Protein AF-A0A0A9WAP4-F1 (afdb_monomer_lite)

Organism: Lygus hesperus (NCBI:txid30085)

Sequence (116 aa):
MTVSAHKVNGPVGVGALYLRNRHCPHRTLVGGSQEHGIRPGTENVPAIMGFGAALRLDRSHTAHREIERLILHTLISLGCEINRRGETSGYIVHATLPVGYHNTELVSLLSTRYHV

Foldseek 3Di:
DKFAQVVLVADPPDIDDDDPVPDDPDQPDADDCPPVRRDDDDDPVVRVVRSVVSVVPRPPPPVLQVVLVVVVVVCVVQVWAWDDDDDDPSNDTDTHHDPPDDPVVVVVVCCVVVVD

Structure (mmCIF, N/CA/C/O backbone):
d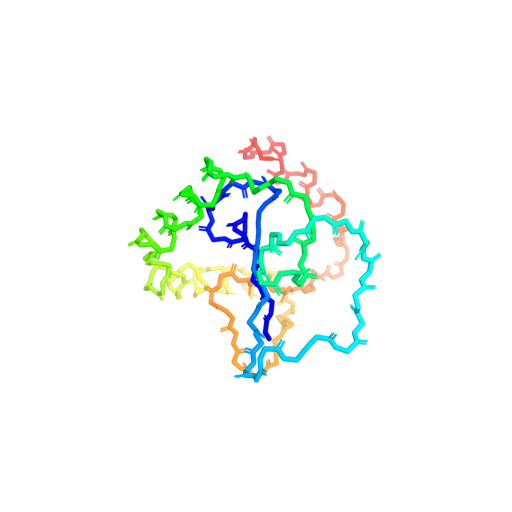ata_AF-A0A0A9WAP4-F1
#
_entry.id   AF-A0A0A9WAP4-F1
#
loop_
_atom_site.group_PDB
_atom_site.id
_atom_site.type_symbol
_atom_site.label_atom_id
_atom_site.label_alt_id
_atom_site.label_comp_id
_atom_site.label_asym_id
_atom_site.label_entity_id
_atom_site.label_seq_id
_atom_site.pdbx_PDB_ins_code
_atom_site.Cartn_x
_atom_site.Cartn_y
_atom_site.Cartn_z
_atom_site.occupancy
_atom_site.B_iso_or_equiv
_atom_site.auth_seq_id
_atom_site.auth_comp_id
_atom_site.auth_asym_id
_atom_site.auth_atom_id
_atom_site.pdbx_PDB_model_num
ATOM 1 N N . MET A 1 1 ? 1.721 -12.036 9.921 1.00 90.12 1 MET A N 1
ATOM 2 C CA . MET A 1 1 ? 1.535 -11.519 8.543 1.00 90.12 1 MET A CA 1
ATOM 3 C C . MET A 1 1 ? 1.002 -10.101 8.640 1.00 90.12 1 MET A C 1
ATOM 5 O O . MET A 1 1 ? 0.146 -9.872 9.485 1.00 90.12 1 MET A O 1
ATOM 9 N N . THR A 1 2 ? 1.510 -9.166 7.844 1.00 94.38 2 THR A N 1
ATOM 10 C CA . THR A 1 2 ? 1.029 -7.776 7.783 1.00 94.38 2 THR A CA 1
ATOM 11 C C . THR A 1 2 ? 0.323 -7.531 6.459 1.00 94.38 2 THR A C 1
ATOM 13 O O . THR A 1 2 ? 0.714 -8.085 5.435 1.00 94.38 2 THR A O 1
ATOM 16 N N . VAL A 1 3 ? -0.720 -6.709 6.477 1.00 94.94 3 VAL A N 1
ATOM 17 C CA . VAL A 1 3 ? -1.454 -6.294 5.277 1.00 94.94 3 VAL A CA 1
ATOM 18 C C . VAL A 1 3 ? -1.765 -4.803 5.354 1.00 94.94 3 VAL A C 1
ATOM 20 O O . VAL A 1 3 ? -1.992 -4.265 6.439 1.00 94.94 3 VAL A O 1
ATOM 23 N N . SER A 1 4 ? -1.774 -4.126 4.207 1.00 96.56 4 SER A N 1
ATOM 24 C CA . SER A 1 4 ? -2.088 -2.699 4.109 1.00 96.56 4 SER A CA 1
ATOM 25 C C . SER A 1 4 ? -3.173 -2.467 3.069 1.00 96.56 4 SER A C 1
ATOM 27 O O . SER A 1 4 ? -3.095 -3.006 1.967 1.00 96.56 4 SER A O 1
ATOM 29 N N . ALA A 1 5 ? -4.169 -1.653 3.408 1.00 96.06 5 ALA A N 1
ATOM 30 C CA . ALA A 1 5 ? -5.348 -1.486 2.569 1.00 96.06 5 ALA A CA 1
ATOM 31 C C . ALA A 1 5 ? -5.049 -0.764 1.253 1.00 96.06 5 ALA A C 1
ATOM 33 O O . ALA A 1 5 ? -5.499 -1.204 0.202 1.00 96.06 5 ALA A O 1
ATOM 34 N N . HIS A 1 6 ? -4.225 0.284 1.272 1.00 94.56 6 HIS A N 1
ATOM 35 C CA . HIS A 1 6 ? -3.887 1.045 0.062 1.00 94.56 6 HIS A CA 1
ATOM 36 C C . HIS A 1 6 ? -3.094 0.251 -0.994 1.00 94.56 6 HIS A C 1
ATOM 38 O O . HIS A 1 6 ? -2.910 0.730 -2.107 1.00 94.56 6 HIS A O 1
ATOM 44 N N . LYS A 1 7 ? -2.619 -0.961 -0.671 1.00 91.31 7 LYS A N 1
ATOM 45 C CA . LYS A 1 7 ? -2.004 -1.885 -1.641 1.00 91.31 7 LYS A CA 1
ATOM 46 C C . LYS A 1 7 ? -3.017 -2.786 -2.350 1.00 91.31 7 LYS A C 1
ATOM 48 O O . LYS A 1 7 ? -2.652 -3.449 -3.309 1.00 91.31 7 LYS A O 1
ATOM 53 N N . VAL A 1 8 ? -4.265 -2.781 -1.890 1.00 90.88 8 VAL A N 1
ATOM 54 C CA . VAL A 1 8 ? -5.395 -3.534 -2.452 1.00 90.88 8 VAL A CA 1
ATOM 55 C C . VAL A 1 8 ? -6.569 -2.598 -2.757 1.00 90.88 8 VAL A C 1
ATOM 57 O O . VAL A 1 8 ? -7.724 -2.952 -2.562 1.00 90.88 8 VAL A O 1
ATOM 60 N N . ASN A 1 9 ? -6.273 -1.369 -3.200 1.00 92.12 9 ASN A N 1
ATOM 61 C CA . ASN A 1 9 ? -7.259 -0.327 -3.539 1.00 92.12 9 ASN A CA 1
ATOM 62 C C . ASN A 1 9 ? -8.160 0.132 -2.375 1.00 92.12 9 ASN A C 1
ATOM 64 O O . ASN A 1 9 ? -9.224 0.708 -2.590 1.00 92.12 9 ASN A O 1
ATOM 68 N N . GLY A 1 10 ? -7.749 -0.118 -1.133 1.00 94.88 10 GLY A N 1
ATOM 69 C CA . GLY A 1 10 ? -8.420 0.382 0.0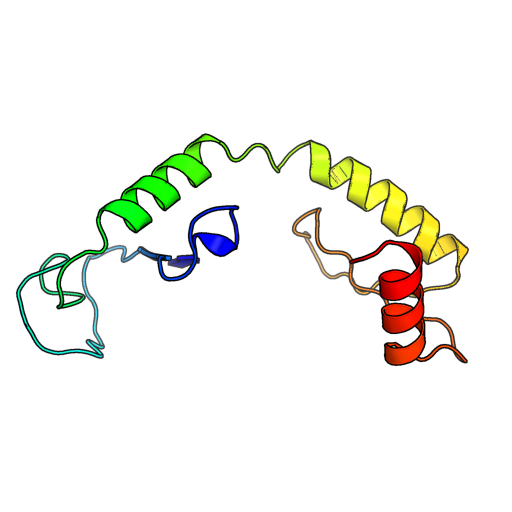61 1.00 94.88 10 GLY A CA 1
ATOM 70 C C . GLY A 1 10 ? -7.897 1.748 0.528 1.00 94.88 10 GLY A C 1
ATOM 71 O O . GLY A 1 10 ? -6.962 2.303 -0.050 1.00 94.88 10 GLY A O 1
ATOM 72 N N . PRO A 1 11 ? -8.470 2.298 1.611 1.00 97.19 11 PRO A N 1
ATOM 73 C CA . PRO A 1 11 ? -8.079 3.604 2.139 1.00 97.19 11 PRO A CA 1
ATOM 74 C C . PRO A 1 11 ? -6.621 3.656 2.629 1.00 97.19 11 PRO A C 1
ATOM 76 O O . PRO A 1 11 ? -6.070 2.670 3.126 1.00 97.19 11 PRO A O 1
ATOM 79 N N . VAL A 1 12 ? -5.993 4.832 2.554 1.00 96.75 12 VAL A N 1
ATOM 80 C CA . VAL A 1 12 ? -4.691 5.090 3.197 1.00 96.75 12 VAL A CA 1
ATOM 81 C C . VAL A 1 12 ? -4.877 5.197 4.717 1.00 96.75 12 VAL A C 1
ATOM 83 O O . VAL A 1 12 ? -5.911 5.655 5.195 1.00 96.75 12 VAL A O 1
ATOM 86 N N . GLY A 1 13 ? -3.874 4.769 5.492 1.00 94.94 13 GLY A N 1
ATOM 87 C CA . GLY A 1 13 ? -3.885 4.880 6.958 1.00 94.94 13 GLY A CA 1
ATOM 88 C C . GLY A 1 13 ? -4.548 3.714 7.699 1.00 94.94 13 GLY A C 1
ATOM 89 O O . GLY A 1 13 ? -4.696 3.776 8.917 1.00 94.94 13 GLY A O 1
ATOM 90 N N . VAL A 1 14 ? -4.913 2.638 6.995 1.00 97.56 14 VAL A N 1
ATOM 91 C CA . VAL A 1 14 ? -5.453 1.407 7.589 1.00 97.56 14 VAL A CA 1
ATOM 92 C C . VAL A 1 14 ? -4.725 0.164 7.068 1.00 97.56 14 VAL A C 1
ATOM 94 O O . VAL A 1 14 ? -4.278 0.082 5.919 1.00 97.56 14 VAL A O 1
ATOM 97 N N . GLY A 1 15 ? -4.570 -0.811 7.953 1.00 96.19 15 GLY A N 1
ATOM 98 C CA . GLY A 1 15 ? -3.944 -2.100 7.697 1.00 96.19 15 GLY A CA 1
ATOM 99 C C . GLY A 1 15 ? -4.281 -3.067 8.824 1.00 96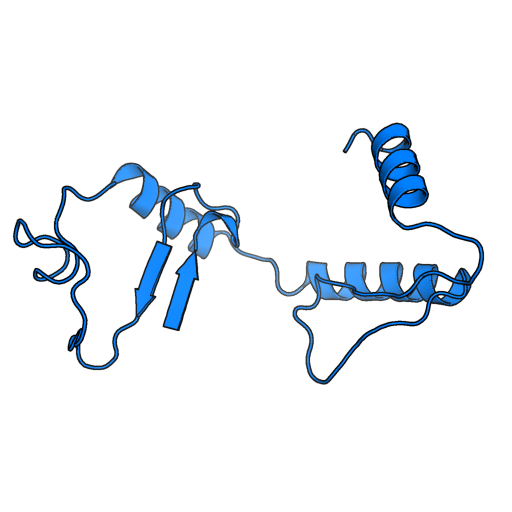.19 15 GLY A C 1
ATOM 100 O O . GLY A 1 15 ? -5.020 -2.716 9.743 1.00 96.19 15 GLY A O 1
ATOM 101 N N . ALA A 1 16 ? -3.741 -4.279 8.761 1.00 95.19 16 ALA A N 1
ATOM 102 C CA . ALA A 1 16 ? -3.939 -5.278 9.801 1.00 95.19 16 ALA A CA 1
ATOM 103 C C . ALA A 1 16 ? -2.677 -6.112 10.039 1.00 95.19 16 ALA A C 1
ATOM 105 O O . ALA A 1 16 ? -1.845 -6.314 9.149 1.00 95.19 16 ALA A O 1
ATOM 106 N N . LEU A 1 17 ? -2.565 -6.621 11.263 1.00 93.06 17 LEU A N 1
ATOM 107 C CA . LEU A 1 17 ? -1.536 -7.559 11.685 1.00 93.06 17 LEU A CA 1
ATOM 108 C C . LEU A 1 17 ? -2.210 -8.869 12.094 1.00 93.06 17 LEU A C 1
ATOM 110 O O . LEU A 1 17 ? -2.931 -8.931 13.085 1.00 93.06 17 LEU A O 1
ATOM 114 N N . TYR A 1 18 ? -1.946 -9.933 11.345 1.00 92.81 18 TYR A N 1
ATOM 115 C CA . TYR A 1 18 ? -2.384 -11.274 11.707 1.00 92.81 18 TYR A CA 1
ATOM 116 C C . TYR A 1 18 ? -1.428 -11.894 12.728 1.00 92.81 18 TYR A C 1
ATOM 118 O O . TYR A 1 18 ? -0.240 -12.104 12.434 1.00 92.81 18 TYR A O 1
ATOM 126 N N . LEU A 1 19 ? -1.982 -12.229 13.895 1.00 91.56 19 LEU A N 1
ATOM 127 C CA . LEU A 1 19 ? -1.317 -12.901 15.009 1.00 91.56 19 LEU A CA 1
ATOM 128 C C . LEU A 1 19 ? -1.950 -14.278 15.231 1.00 91.56 19 LEU A C 1
ATOM 130 O O . LEU A 1 19 ? -3.103 -14.364 15.646 1.00 91.56 19 LEU A O 1
ATOM 134 N N . ARG A 1 20 ? -1.182 -15.356 15.022 1.00 90.50 20 ARG A N 1
ATOM 135 C CA . ARG A 1 20 ? -1.688 -16.736 15.155 1.00 90.50 20 ARG A CA 1
ATOM 136 C C . ARG A 1 20 ? -2.230 -17.041 16.558 1.00 90.50 20 ARG A C 1
ATOM 138 O O . ARG A 1 20 ? -3.295 -17.626 16.678 1.00 90.50 20 ARG A O 1
ATOM 145 N N . ASN A 1 21 ? -1.516 -16.610 17.602 1.00 86.88 21 ASN A N 1
ATOM 146 C CA . ASN A 1 21 ? -1.833 -16.951 18.996 1.00 86.88 21 ASN A CA 1
ATOM 147 C C . ASN A 1 21 ? -2.223 -15.728 19.847 1.00 86.88 21 ASN A C 1
ATOM 149 O O . ASN A 1 21 ? -2.080 -15.776 21.064 1.00 86.88 21 ASN A O 1
ATOM 153 N N . ARG A 1 22 ? -2.632 -14.604 19.230 1.00 80.25 22 ARG A N 1
ATOM 154 C CA . ARG A 1 22 ? -2.930 -13.302 19.887 1.00 80.25 22 ARG A CA 1
ATOM 155 C C . ARG A 1 22 ? -1.827 -12.734 20.803 1.00 80.25 22 ARG A C 1
ATOM 157 O O . ARG A 1 22 ? -1.986 -11.655 21.363 1.00 80.25 22 ARG A O 1
ATOM 164 N N . HIS A 1 23 ? -0.694 -13.417 20.921 1.00 84.06 23 HIS A N 1
ATOM 165 C CA . HIS A 1 23 ? 0.477 -12.948 21.633 1.00 84.06 23 HIS A CA 1
ATOM 166 C C . HIS A 1 23 ? 1.199 -11.900 20.7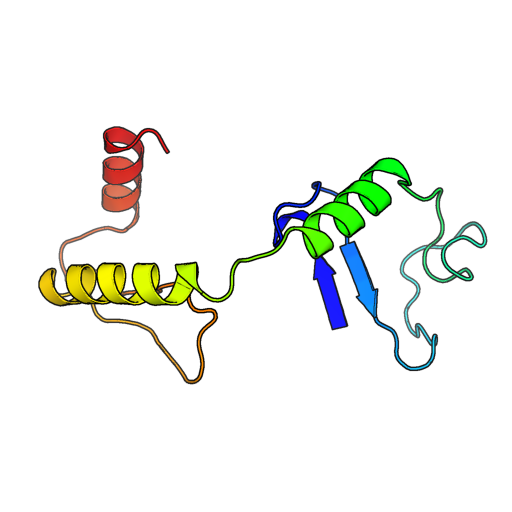83 1.00 84.06 23 HIS A C 1
ATOM 168 O O . HIS A 1 23 ? 1.622 -12.181 19.660 1.00 84.06 23 HIS A O 1
ATOM 174 N N . CYS A 1 24 ? 1.321 -10.689 21.322 1.00 80.62 24 CYS A N 1
ATOM 175 C CA . CYS A 1 24 ? 2.076 -9.597 20.725 1.00 80.62 24 CYS A CA 1
ATOM 176 C C . CYS A 1 24 ? 3.217 -9.226 21.688 1.00 80.62 24 CYS A C 1
ATOM 178 O O . CYS A 1 24 ? 2.977 -8.481 22.640 1.00 80.62 24 CYS A O 1
ATOM 180 N N . PRO A 1 25 ? 4.430 -9.777 21.494 1.00 70.25 25 PRO A N 1
ATOM 181 C CA . PRO A 1 25 ? 5.527 -9.634 22.456 1.00 70.25 25 PRO A CA 1
ATOM 182 C C . PRO A 1 25 ? 6.047 -8.194 22.570 1.00 70.25 25 PRO A C 1
ATOM 184 O O . PRO A 1 25 ? 6.604 -7.822 23.597 1.00 70.25 25 PRO A O 1
ATOM 187 N N . HIS A 1 26 ? 5.825 -7.364 21.546 1.00 76.25 26 HIS A N 1
ATOM 188 C CA . HIS A 1 26 ? 6.279 -5.977 21.511 1.00 76.25 26 HIS A CA 1
ATOM 189 C C . HIS A 1 26 ? 5.116 -5.031 21.230 1.00 76.25 26 HIS A C 1
ATOM 191 O O . HIS A 1 26 ? 4.804 -4.710 20.084 1.00 76.25 26 HIS A O 1
ATOM 197 N N . ARG A 1 27 ? 4.477 -4.568 22.304 1.00 80.75 27 ARG A N 1
ATOM 198 C CA . ARG A 1 27 ? 3.504 -3.476 22.245 1.00 80.75 27 ARG A CA 1
ATOM 199 C C . ARG A 1 27 ? 4.252 -2.158 22.108 1.00 80.75 27 ARG A C 1
ATOM 201 O O . ARG A 1 27 ? 4.933 -1.736 23.034 1.00 80.75 27 ARG A O 1
ATOM 208 N N . THR A 1 28 ? 4.124 -1.512 20.957 1.00 85.31 28 THR A N 1
ATOM 209 C CA . THR A 1 28 ? 4.791 -0.227 20.682 1.00 85.31 28 THR A CA 1
ATOM 210 C C . THR A 1 28 ? 4.075 0.960 21.332 1.00 85.31 28 THR A C 1
ATOM 212 O O . THR A 1 28 ? 4.655 2.029 21.467 1.00 85.31 28 THR A O 1
ATOM 215 N N . LEU A 1 29 ? 2.807 0.785 21.715 1.00 89.38 29 LEU A N 1
ATOM 216 C CA . LEU A 1 29 ? 1.941 1.833 22.249 1.00 89.38 29 LEU A CA 1
ATOM 217 C C . LEU A 1 29 ? 1.264 1.358 23.541 1.00 89.38 29 LEU A C 1
ATOM 219 O O . LEU A 1 29 ? 0.958 0.172 23.689 1.00 89.38 29 LEU A O 1
ATOM 223 N N . VAL A 1 30 ? 0.982 2.303 24.439 1.00 90.25 30 VAL A N 1
ATOM 224 C CA . VAL A 1 30 ? 0.257 2.094 25.702 1.00 90.25 30 VAL A CA 1
ATOM 225 C C . VAL A 1 30 ? -1.006 2.961 25.696 1.00 90.25 30 VAL A C 1
ATOM 227 O O . VAL A 1 30 ? -0.979 4.078 25.184 1.00 90.25 30 VAL A O 1
ATOM 230 N N . GLY A 1 31 ? -2.122 2.449 26.220 1.00 91.75 31 GLY A N 1
ATOM 231 C CA . GLY A 1 31 ? -3.401 3.162 26.253 1.00 91.75 31 GLY A CA 1
ATOM 232 C C . GLY A 1 31 ? -4.583 2.234 26.544 1.00 91.75 31 GLY A C 1
ATOM 233 O O . GLY A 1 31 ? -4.439 1.280 27.304 1.00 91.75 31 GLY A O 1
ATOM 234 N N . GLY A 1 32 ? -5.744 2.529 25.949 1.00 92.69 32 GLY A N 1
ATOM 235 C CA . GLY A 1 32 ? -6.991 1.778 26.145 1.00 92.69 32 GLY A CA 1
ATOM 236 C C . GLY A 1 32 ? -6.970 0.319 25.663 1.00 92.69 32 GLY A C 1
ATOM 237 O O . GLY A 1 32 ? -5.965 -0.198 25.177 1.00 92.69 32 GLY A O 1
ATOM 238 N N . SER A 1 33 ? -8.112 -0.358 25.803 1.00 93.38 33 SER A N 1
ATOM 239 C CA . SER A 1 33 ? -8.274 -1.796 25.546 1.00 93.38 33 SER A CA 1
ATOM 240 C C . SER A 1 33 ? -8.665 -2.161 24.103 1.00 93.38 33 SER A C 1
ATOM 242 O O . SER A 1 33 ? -9.025 -3.314 23.846 1.00 93.38 33 SER A O 1
ATOM 244 N N . GLN A 1 34 ? -8.581 -1.219 23.158 1.00 95.00 34 GLN A N 1
ATOM 245 C CA . GLN A 1 34 ? -8.844 -1.460 21.733 1.00 95.00 34 GLN A CA 1
ATOM 246 C C . GLN A 1 34 ? -8.002 -2.619 21.178 1.00 95.00 34 GLN A C 1
ATOM 248 O O . GLN A 1 34 ? -6.910 -2.910 21.675 1.00 95.00 34 GLN A O 1
ATOM 253 N N . GLU A 1 35 ? -8.517 -3.305 20.153 1.00 93.69 35 GLU A N 1
ATOM 254 C CA . GLU A 1 35 ? -7.843 -4.444 19.508 1.00 93.69 35 GLU A CA 1
ATOM 255 C C . GLU A 1 35 ? -7.385 -5.529 20.513 1.00 93.69 35 GLU A C 1
ATOM 257 O O . GLU A 1 35 ? -6.259 -6.021 20.459 1.00 93.69 35 GLU A O 1
ATOM 262 N N . HIS A 1 36 ? -8.245 -5.915 21.468 1.00 91.31 36 HIS A N 1
ATOM 263 C CA . HIS A 1 36 ? -7.921 -6.854 22.568 1.00 91.31 36 HIS A CA 1
ATOM 264 C C . HIS A 1 36 ? -6.773 -6.359 23.457 1.00 91.31 36 HIS A C 1
ATOM 266 O O . HIS A 1 36 ? -5.881 -7.097 23.884 1.00 91.31 36 HIS A O 1
ATOM 272 N N . GLY A 1 37 ? -6.762 -5.053 23.659 1.00 89.81 37 GLY A N 1
ATOM 273 C CA . GLY A 1 37 ? -5.678 -4.302 24.236 1.00 89.81 37 GLY A CA 1
ATOM 274 C C . GLY A 1 37 ? -4.503 -4.115 23.295 1.00 89.81 37 GLY A C 1
ATOM 275 O O . GLY A 1 37 ? -3.736 -3.225 23.595 1.00 89.81 37 GLY A O 1
ATOM 276 N N . ILE A 1 38 ? -4.281 -4.919 22.241 1.00 91.06 38 ILE A N 1
ATOM 277 C CA . ILE A 1 38 ? -3.010 -5.062 21.481 1.00 91.06 38 ILE A CA 1
ATOM 278 C C . ILE A 1 38 ? -2.533 -3.754 20.853 1.00 91.06 38 ILE A C 1
ATOM 280 O O . ILE A 1 38 ? -1.341 -3.445 20.917 1.00 91.06 38 ILE A O 1
ATOM 284 N N . ARG A 1 39 ? -3.454 -2.974 20.292 1.00 92.56 39 ARG A N 1
ATOM 285 C CA . ARG A 1 39 ? -3.171 -1.679 19.678 1.00 92.56 39 ARG A CA 1
ATOM 286 C C . ARG A 1 39 ? -4.144 -0.655 20.268 1.00 92.56 39 ARG A C 1
ATOM 288 O O . ARG A 1 39 ? -5.293 -0.616 19.837 1.00 92.56 39 ARG A O 1
ATOM 295 N N . PRO A 1 40 ? -3.701 0.175 21.225 1.00 93.19 40 PRO A N 1
ATOM 296 C CA . PRO A 1 40 ? -4.563 1.175 21.842 1.00 93.19 40 PRO A CA 1
ATOM 297 C C . PRO A 1 40 ? -4.906 2.321 20.878 1.00 93.19 40 PRO A C 1
ATOM 299 O O . PRO A 1 40 ? -4.187 2.586 19.910 1.00 93.19 40 PRO A O 1
ATOM 302 N N . GLY A 1 41 ? -5.982 3.041 21.205 1.00 94.19 41 GLY A N 1
ATOM 303 C CA . GLY A 1 41 ? -6.473 4.207 20.467 1.00 94.19 41 GLY A CA 1
ATOM 304 C C . GLY A 1 41 ? -7.698 3.882 19.616 1.00 94.19 41 GLY A C 1
ATOM 305 O O . GLY A 1 41 ? -7.762 2.811 19.016 1.00 94.19 41 GLY A O 1
ATOM 306 N N . THR A 1 42 ? -8.653 4.816 19.570 1.00 96.31 42 THR A N 1
ATOM 307 C CA . THR A 1 42 ? -9.949 4.652 18.896 1.00 96.31 42 THR A CA 1
ATOM 308 C C . THR A 1 42 ? -9.783 4.146 17.467 1.00 96.31 42 THR A C 1
ATOM 310 O O . THR A 1 42 ? -8.979 4.672 16.690 1.00 96.31 42 THR A O 1
ATOM 313 N N . GLU A 1 43 ? -10.530 3.102 17.129 1.00 96.56 43 GLU A N 1
ATOM 314 C CA . GLU A 1 43 ? -10.483 2.462 15.828 1.00 96.56 43 GLU A CA 1
ATOM 315 C C . GLU A 1 43 ? -11.000 3.406 14.737 1.00 96.56 43 GLU A C 1
ATOM 317 O O . GLU A 1 43 ? -12.037 4.058 14.873 1.00 96.56 43 GLU A O 1
ATOM 322 N N . ASN A 1 44 ? -10.298 3.448 13.605 1.00 97.25 44 ASN A N 1
ATOM 323 C CA . ASN A 1 44 ? -10.764 4.172 12.427 1.00 97.25 44 ASN A CA 1
ATOM 324 C C . ASN A 1 44 ? -11.817 3.330 11.689 1.00 97.25 44 ASN A C 1
ATOM 326 O O . ASN A 1 44 ? -11.536 2.734 10.648 1.00 97.25 44 ASN A O 1
ATOM 330 N N . VAL A 1 45 ? -13.021 3.242 12.261 1.00 97.94 45 VAL A N 1
ATOM 331 C CA . VAL A 1 45 ? -14.119 2.398 11.762 1.00 97.94 45 VAL A CA 1
ATOM 332 C C . VAL A 1 45 ? -14.424 2.637 10.273 1.00 97.94 45 VAL A C 1
ATOM 334 O O . VAL A 1 45 ? -14.501 1.647 9.542 1.00 97.94 45 VAL A O 1
ATOM 337 N N . PRO A 1 46 ? -14.524 3.883 9.760 1.00 97.88 46 PRO A N 1
ATOM 338 C CA . PRO A 1 46 ? -14.750 4.110 8.331 1.00 97.88 46 PRO A CA 1
ATOM 339 C C . PRO A 1 46 ? -13.645 3.520 7.448 1.00 97.88 46 PRO A C 1
ATOM 341 O O . PRO A 1 46 ? -13.938 2.849 6.456 1.00 97.88 46 PRO A O 1
ATOM 344 N N . ALA A 1 47 ? -12.375 3.707 7.821 1.00 97.88 47 ALA A N 1
ATOM 345 C CA . ALA A 1 47 ? -11.260 3.157 7.057 1.00 97.88 47 ALA A CA 1
ATOM 346 C C . ALA A 1 47 ? -11.217 1.622 7.132 1.00 97.88 47 ALA A C 1
ATOM 348 O O . ALA A 1 47 ? -10.960 0.972 6.121 1.00 97.88 47 ALA A O 1
ATOM 349 N N . ILE A 1 48 ? -11.529 1.030 8.290 1.00 98.06 48 ILE A N 1
ATOM 350 C CA . ILE A 1 48 ? -11.633 -0.429 8.466 1.00 98.06 48 ILE A CA 1
ATOM 351 C C . ILE A 1 48 ? -12.731 -1.004 7.564 1.00 98.06 48 ILE A C 1
ATOM 353 O O . ILE A 1 48 ? -12.502 -1.991 6.863 1.00 98.06 48 ILE A O 1
ATOM 357 N N . MET A 1 49 ? -13.899 -0.359 7.511 1.00 98.00 49 MET A N 1
ATOM 358 C CA . MET A 1 49 ? -14.991 -0.762 6.622 1.00 98.00 49 MET A CA 1
ATOM 359 C C . MET A 1 49 ? -14.601 -0.641 5.145 1.00 98.00 49 MET A C 1
ATOM 361 O O . MET A 1 49 ? -14.864 -1.560 4.367 1.00 98.00 49 MET A O 1
ATOM 365 N N . GLY A 1 50 ? -13.922 0.446 4.768 1.00 97.44 50 GLY A N 1
ATOM 366 C CA . GLY A 1 50 ? -13.385 0.633 3.419 1.00 97.44 50 GLY A CA 1
ATOM 367 C C . GLY A 1 50 ? -12.351 -0.431 3.045 1.00 97.44 50 GLY A C 1
ATOM 368 O O . GLY A 1 50 ? -12.390 -0.961 1.937 1.00 97.44 50 GLY A O 1
ATOM 369 N N . PHE A 1 51 ? -11.477 -0.817 3.977 1.00 97.62 51 PHE A N 1
ATOM 370 C CA . PHE A 1 51 ? -10.529 -1.910 3.766 1.00 97.62 51 PHE A CA 1
ATOM 371 C C . PHE A 1 51 ? -11.253 -3.245 3.539 1.00 97.62 51 PHE A C 1
ATOM 373 O O . PHE A 1 51 ? -10.963 -3.948 2.572 1.00 97.62 51 PHE A O 1
ATOM 380 N N . GLY A 1 52 ? -12.253 -3.567 4.365 1.00 96.31 52 GLY A N 1
ATOM 381 C CA . GLY A 1 52 ? -13.068 -4.769 4.182 1.00 96.31 52 GLY A CA 1
ATOM 382 C C . GLY A 1 52 ? -13.833 -4.790 2.853 1.00 96.31 52 GLY A C 1
ATOM 383 O O . GLY A 1 52 ? -13.986 -5.851 2.250 1.00 96.31 52 GLY A O 1
ATOM 384 N N . ALA A 1 53 ? -14.302 -3.635 2.373 1.00 95.94 53 ALA A N 1
ATOM 385 C CA . ALA A 1 53 ? -14.943 -3.514 1.065 1.00 95.94 53 ALA A CA 1
ATOM 386 C C . ALA A 1 53 ? -13.952 -3.736 -0.088 1.00 95.94 53 ALA A C 1
ATOM 388 O O . ALA A 1 53 ? -14.261 -4.494 -1.005 1.00 95.94 53 ALA A O 1
ATOM 389 N N . ALA A 1 54 ? -12.758 -3.144 -0.012 1.00 94.69 54 ALA A N 1
ATOM 390 C CA . ALA A 1 54 ? -11.713 -3.298 -1.020 1.00 94.69 54 ALA A CA 1
ATOM 391 C C . ALA A 1 54 ? -11.304 -4.771 -1.205 1.00 94.69 54 ALA A C 1
ATOM 393 O O . ALA A 1 54 ? -11.261 -5.262 -2.329 1.00 94.69 54 ALA A O 1
ATOM 394 N N . LEU A 1 55 ? -11.144 -5.513 -0.103 1.00 92.62 55 LEU A N 1
ATOM 395 C CA . LEU A 1 55 ? -10.844 -6.951 -0.137 1.00 92.62 55 LEU A CA 1
ATOM 396 C C . LEU A 1 55 ? -11.936 -7.791 -0.820 1.00 92.62 55 LEU A C 1
ATOM 398 O O . LEU A 1 55 ? -11.627 -8.800 -1.441 1.00 92.62 55 LEU A O 1
ATOM 402 N N . ARG A 1 56 ? -13.214 -7.398 -0.719 1.00 91.75 56 ARG A N 1
ATOM 403 C CA . ARG A 1 56 ? -14.324 -8.104 -1.390 1.00 91.75 56 ARG A CA 1
ATOM 404 C C . ARG A 1 56 ? -14.400 -7.821 -2.889 1.00 91.75 56 ARG A C 1
ATOM 406 O O . ARG A 1 56 ? -14.968 -8.621 -3.627 1.00 91.75 56 ARG A O 1
ATOM 413 N N . LEU A 1 57 ? -13.896 -6.668 -3.318 1.00 88.94 57 LEU A N 1
ATOM 414 C CA . LEU A 1 57 ? -13.924 -6.232 -4.713 1.00 88.94 57 LEU A CA 1
ATOM 415 C C . LEU A 1 57 ? -12.670 -6.633 -5.488 1.00 88.94 57 LEU A C 1
ATOM 417 O O . LEU A 1 57 ? -12.657 -6.491 -6.710 1.00 88.94 57 LEU A O 1
ATOM 421 N N . ASP A 1 58 ? -11.634 -7.118 -4.809 1.00 79.56 58 ASP A N 1
ATOM 422 C CA . ASP A 1 58 ? -10.372 -7.454 -5.448 1.00 79.56 58 ASP A CA 1
ATOM 423 C C . ASP A 1 58 ? -10.539 -8.613 -6.451 1.00 79.56 58 ASP A C 1
ATOM 425 O O . ASP A 1 58 ? -10.891 -9.740 -6.100 1.00 79.56 58 ASP A O 1
ATOM 429 N N . ARG A 1 59 ? -10.317 -8.308 -7.735 1.00 69.00 59 ARG A N 1
ATOM 430 C CA . ARG A 1 59 ? -10.398 -9.234 -8.884 1.00 69.00 59 ARG A CA 1
ATOM 431 C C . ARG A 1 59 ? -9.066 -9.338 -9.636 1.00 69.00 59 ARG A C 1
ATOM 433 O O . ARG A 1 59 ? -9.027 -9.777 -10.782 1.00 69.00 59 ARG A O 1
ATOM 440 N N . SER A 1 60 ? -7.982 -8.912 -9.000 1.00 66.06 60 SER A N 1
ATOM 441 C CA . SER A 1 60 ? -6.651 -8.709 -9.582 1.00 66.06 60 SER A CA 1
ATOM 442 C C . SER A 1 60 ? -6.045 -9.919 -10.310 1.00 66.06 60 SER A C 1
ATOM 444 O O . SER A 1 60 ? -5.286 -9.753 -11.258 1.00 66.06 60 SER A O 1
ATOM 446 N N . HIS A 1 61 ? -6.381 -11.153 -9.933 1.00 65.50 61 HIS A N 1
ATOM 447 C CA . HIS A 1 61 ? -5.591 -12.322 -10.337 1.00 65.50 61 HIS A CA 1
ATOM 448 C C . HIS A 1 61 ? -5.576 -12.650 -11.847 1.00 65.50 61 HIS A C 1
ATOM 450 O O . HIS A 1 61 ? -4.573 -13.176 -12.330 1.00 65.50 61 HIS A O 1
ATOM 456 N N . THR A 1 62 ? -6.637 -12.370 -12.613 1.00 64.12 62 THR A N 1
ATOM 457 C CA . THR A 1 62 ? -6.714 -12.764 -14.039 1.00 64.12 62 THR A CA 1
ATOM 458 C C . THR A 1 62 ? -6.203 -11.696 -15.003 1.00 64.12 62 THR A C 1
ATOM 460 O O . THR A 1 62 ? -5.483 -12.031 -15.940 1.00 64.12 62 THR A O 1
ATOM 463 N N . ALA A 1 63 ? -6.515 -10.417 -14.772 1.00 71.56 63 ALA A N 1
ATOM 464 C CA . ALA A 1 63 ? -6.096 -9.321 -15.653 1.00 71.56 63 ALA A CA 1
ATOM 465 C C . ALA A 1 63 ? -4.580 -9.062 -15.606 1.00 71.56 63 ALA A C 1
ATOM 467 O O . ALA A 1 63 ? -3.975 -8.675 -16.603 1.00 71.56 63 ALA A O 1
ATOM 468 N N . HIS A 1 64 ? -3.958 -9.311 -14.454 1.00 82.00 64 HIS A N 1
ATOM 469 C CA . HIS A 1 64 ? -2.545 -9.028 -14.227 1.00 82.00 64 HIS A CA 1
ATOM 470 C C . HIS A 1 64 ? -1.622 -9.839 -15.150 1.00 82.00 64 HIS A C 1
ATOM 472 O O . HIS A 1 64 ? -0.727 -9.269 -15.768 1.00 82.00 64 HIS A O 1
ATOM 478 N N . ARG A 1 65 ? -1.902 -11.133 -15.357 1.00 80.75 65 ARG A N 1
ATOM 479 C CA . ARG A 1 65 ? -1.049 -12.008 -16.185 1.00 80.75 65 ARG A CA 1
ATOM 480 C C . ARG A 1 65 ? -0.973 -11.591 -17.655 1.00 80.75 65 ARG A C 1
ATOM 482 O O . ARG A 1 65 ? 0.088 -11.705 -18.263 1.00 80.75 65 ARG A O 1
ATOM 489 N N . GLU A 1 66 ? -2.077 -11.118 -18.230 1.00 83.69 66 GLU A N 1
ATOM 490 C CA . GLU A 1 66 ? -2.080 -10.676 -19.630 1.00 83.69 66 GLU A CA 1
ATOM 491 C C . GLU A 1 66 ? -1.303 -9.366 -19.796 1.00 83.69 66 GLU A C 1
ATOM 493 O O . GLU A 1 66 ? -0.481 -9.230 -20.702 1.00 83.69 66 GLU A O 1
ATOM 498 N N . ILE A 1 67 ? -1.493 -8.428 -18.864 1.00 85.50 67 ILE A N 1
ATOM 499 C CA . ILE A 1 67 ? -0.743 -7.169 -18.833 1.00 85.50 67 ILE A CA 1
ATOM 500 C C . ILE A 1 67 ? 0.758 -7.446 -18.668 1.00 85.50 67 ILE A C 1
ATOM 502 O O . ILE A 1 67 ? 1.567 -6.891 -19.410 1.00 85.50 67 ILE A O 1
ATOM 506 N N . GLU A 1 68 ? 1.140 -8.344 -17.756 1.00 88.25 68 GLU A N 1
ATOM 507 C CA . GLU A 1 68 ? 2.533 -8.761 -17.566 1.00 88.25 68 GLU A CA 1
ATOM 508 C C . GLU A 1 68 ? 3.135 -9.306 -18.863 1.00 88.25 68 GLU A C 1
ATOM 510 O O . GLU A 1 68 ? 4.212 -8.870 -19.268 1.00 88.25 68 GLU A O 1
ATOM 515 N N . ARG A 1 69 ? 2.428 -10.202 -19.565 1.00 88.06 69 ARG A N 1
ATOM 516 C CA . ARG A 1 69 ? 2.886 -10.764 -20.843 1.00 88.06 69 ARG A CA 1
ATOM 517 C C . ARG A 1 69 ? 3.164 -9.670 -21.882 1.00 88.06 69 ARG A C 1
ATOM 519 O O . ARG A 1 69 ? 4.213 -9.705 -22.529 1.00 88.06 69 ARG A O 1
ATOM 526 N N . LEU A 1 70 ? 2.251 -8.711 -22.043 1.00 89.62 70 LEU A N 1
ATOM 527 C CA . LEU A 1 70 ? 2.387 -7.616 -23.013 1.00 89.62 70 LEU A CA 1
ATOM 528 C C . LEU A 1 70 ? 3.546 -6.671 -22.666 1.00 89.62 70 LEU A C 1
ATOM 530 O O . LEU A 1 70 ? 4.317 -6.273 -23.548 1.00 89.62 70 LEU A O 1
ATOM 534 N N . ILE A 1 71 ? 3.706 -6.347 -21.381 1.00 91.25 71 ILE A N 1
ATOM 535 C CA . ILE A 1 71 ? 4.804 -5.504 -20.895 1.00 91.25 71 ILE A CA 1
ATOM 536 C C . ILE A 1 71 ? 6.143 -6.206 -21.122 1.00 91.25 71 ILE A C 1
ATOM 538 O O . ILE A 1 71 ? 7.058 -5.603 -21.680 1.00 91.25 71 ILE A O 1
ATOM 542 N N . LEU A 1 72 ? 6.256 -7.485 -20.752 1.00 92.31 72 LEU A N 1
ATOM 543 C CA . LEU A 1 72 ? 7.485 -8.258 -20.925 1.00 92.31 72 LEU A CA 1
ATOM 544 C C . LEU A 1 72 ? 7.901 -8.342 -22.392 1.00 92.31 72 LEU A C 1
ATOM 546 O O . LEU A 1 72 ? 9.066 -8.106 -22.702 1.00 92.31 72 LEU A O 1
ATOM 550 N N . HIS A 1 73 ? 6.957 -8.622 -23.294 1.00 93.25 73 HIS A N 1
ATOM 551 C CA . HIS A 1 73 ? 7.233 -8.642 -24.729 1.00 93.25 73 HIS A CA 1
ATOM 552 C C . HIS A 1 73 ? 7.820 -7.305 -25.207 1.00 93.25 73 HIS A C 1
ATOM 554 O O . HIS A 1 73 ? 8.851 -7.279 -25.878 1.00 93.25 73 HIS A O 1
ATOM 560 N N . THR A 1 74 ? 7.198 -6.193 -24.812 1.00 92.06 74 THR A N 1
ATOM 561 C CA . THR A 1 74 ? 7.643 -4.849 -25.201 1.00 92.06 74 THR A CA 1
ATOM 562 C C . THR A 1 74 ? 9.032 -4.532 -24.645 1.00 92.06 74 THR A C 1
ATOM 564 O O . THR A 1 74 ? 9.914 -4.122 -25.394 1.00 92.06 74 THR A O 1
ATOM 567 N N . LEU A 1 75 ? 9.267 -4.777 -23.355 1.00 93.56 75 LEU A N 1
ATOM 568 C CA . LEU A 1 75 ? 10.554 -4.503 -22.711 1.00 93.56 75 LEU A CA 1
ATOM 569 C C . LEU A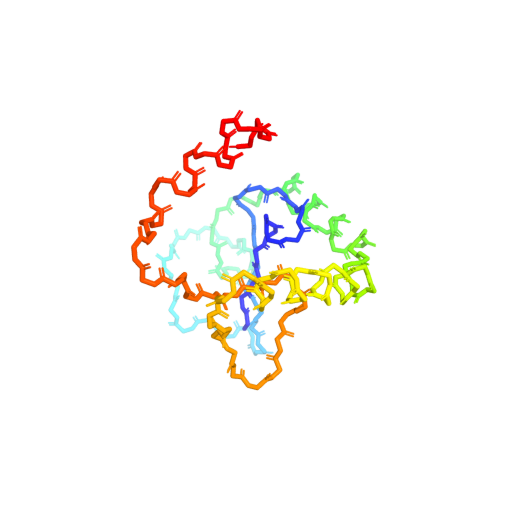 1 75 ? 11.699 -5.322 -23.320 1.00 93.56 75 LEU A C 1
ATOM 571 O O . LEU A 1 75 ? 12.771 -4.775 -23.572 1.00 93.56 75 LEU A O 1
ATOM 575 N N . ILE A 1 76 ? 11.459 -6.601 -23.623 1.00 94.56 76 ILE A N 1
ATOM 576 C CA . ILE A 1 76 ? 12.448 -7.458 -24.290 1.00 94.56 76 ILE A CA 1
ATOM 577 C C . ILE A 1 76 ? 12.744 -6.934 -25.699 1.00 94.56 76 ILE A C 1
ATOM 579 O O . ILE A 1 76 ? 13.907 -6.851 -26.084 1.00 94.56 76 ILE A O 1
ATOM 583 N N . SER A 1 77 ? 11.718 -6.527 -26.456 1.00 94.50 77 SER A N 1
ATOM 584 C CA . SER A 1 77 ? 11.910 -5.966 -27.803 1.00 94.50 77 SER A CA 1
ATOM 585 C C . SER A 1 77 ? 12.700 -4.651 -27.809 1.00 94.50 77 SER A C 1
ATOM 587 O O . SER A 1 77 ? 13.379 -4.346 -28.785 1.00 94.50 77 SER A O 1
ATOM 589 N N . LEU A 1 78 ? 12.664 -3.905 -26.701 1.00 91.00 78 LEU A N 1
ATOM 590 C CA . LEU A 1 78 ? 13.454 -2.692 -26.478 1.00 91.00 78 LEU A CA 1
ATOM 591 C C . LEU A 1 78 ? 14.876 -2.981 -25.964 1.00 91.00 78 LEU A C 1
ATOM 593 O O . LEU A 1 78 ? 15.628 -2.045 -25.705 1.00 91.00 78 LEU A O 1
ATOM 597 N N . GLY A 1 79 ? 15.253 -4.252 -25.793 1.00 93.81 79 GLY A N 1
ATOM 598 C CA . GLY A 1 79 ? 16.571 -4.651 -25.295 1.00 93.81 79 GLY A CA 1
ATOM 599 C C . GLY A 1 79 ? 16.753 -4.489 -23.783 1.00 93.81 79 GLY A C 1
ATOM 600 O O . GLY A 1 79 ? 17.889 -4.429 -23.319 1.00 93.81 79 GLY A O 1
ATOM 601 N N . CYS A 1 80 ? 15.666 -4.400 -23.009 1.00 94.75 80 CYS A N 1
ATOM 602 C CA . CYS A 1 80 ? 15.748 -4.354 -21.549 1.00 94.75 80 CYS A CA 1
ATOM 603 C C . CYS A 1 80 ? 16.019 -5.749 -20.967 1.00 94.75 80 CYS A C 1
ATOM 605 O O . CYS A 1 80 ? 15.438 -6.747 -21.401 1.00 94.75 80 CYS A O 1
ATOM 607 N N . GLU A 1 81 ? 16.839 -5.814 -19.921 1.00 94.94 81 GLU A N 1
ATOM 608 C CA . GLU A 1 81 ? 17.061 -7.038 -19.149 1.00 94.94 81 GLU A CA 1
ATOM 609 C C . GLU A 1 81 ? 15.974 -7.179 -18.076 1.00 94.94 81 GLU A C 1
ATOM 611 O O . GLU A 1 81 ? 15.747 -6.264 -17.289 1.00 94.94 81 GLU A O 1
ATOM 616 N N . ILE A 1 82 ? 15.283 -8.320 -18.021 1.00 94.06 82 ILE A N 1
ATOM 617 C CA . ILE A 1 82 ? 14.194 -8.539 -17.058 1.00 94.06 82 ILE A CA 1
ATOM 618 C C . ILE A 1 82 ? 14.731 -9.130 -15.751 1.00 94.06 82 ILE A C 1
ATOM 620 O O . ILE A 1 82 ? 15.224 -10.258 -15.707 1.00 94.06 82 ILE A O 1
ATOM 624 N N . ASN A 1 83 ? 14.522 -8.408 -14.653 1.00 93.00 83 ASN A N 1
ATOM 625 C CA . ASN A 1 83 ? 14.970 -8.770 -13.313 1.00 93.00 83 ASN A CA 1
ATOM 626 C C . ASN A 1 83 ? 13.906 -9.614 -12.592 1.00 93.00 83 ASN A C 1
ATOM 628 O O . ASN A 1 83 ? 13.122 -9.089 -11.797 1.00 93.00 83 ASN A O 1
ATOM 632 N N . ARG A 1 84 ? 13.873 -10.932 -12.839 1.00 88.00 84 ARG A N 1
ATOM 633 C CA . ARG A 1 84 ? 12.933 -11.861 -12.175 1.00 88.00 84 ARG A CA 1
ATOM 634 C C . ARG A 1 84 ? 13.632 -12.979 -11.400 1.00 88.00 84 ARG A C 1
ATOM 636 O O . ARG A 1 84 ? 14.643 -13.515 -11.848 1.00 88.00 84 ARG A O 1
ATOM 643 N N . ARG A 1 85 ? 13.052 -13.386 -10.265 1.00 85.88 85 ARG A N 1
ATOM 644 C CA . ARG A 1 85 ? 13.444 -14.585 -9.503 1.00 85.88 85 ARG A CA 1
ATOM 645 C C . ARG A 1 85 ? 12.200 -15.291 -8.966 1.00 85.88 85 ARG A C 1
ATOM 647 O O . ARG A 1 85 ? 11.450 -14.683 -8.216 1.00 85.88 85 ARG A O 1
ATOM 654 N N . GLY A 1 86 ? 12.028 -16.570 -9.303 1.00 85.94 86 GLY A N 1
ATOM 655 C CA . GLY A 1 86 ? 10.915 -17.384 -8.803 1.00 85.94 86 GLY A CA 1
ATOM 656 C C . GLY A 1 86 ? 9.536 -16.926 -9.294 1.00 85.94 86 GLY A C 1
ATOM 657 O O . GLY A 1 86 ? 9.409 -16.400 -10.399 1.00 85.94 86 GLY A O 1
ATOM 658 N N . GLU A 1 87 ? 8.513 -17.173 -8.473 1.00 83.88 87 GLU A N 1
ATOM 659 C CA . GLU A 1 87 ? 7.126 -16.760 -8.721 1.00 83.88 87 GLU A CA 1
ATOM 660 C C . GLU A 1 87 ? 6.955 -15.244 -8.500 1.00 83.88 87 GLU A C 1
ATOM 662 O O . GLU A 1 87 ? 7.469 -14.689 -7.526 1.00 83.88 87 GLU A O 1
ATOM 667 N N . THR A 1 88 ? 6.251 -14.564 -9.411 1.00 84.38 88 THR A N 1
ATOM 668 C CA . THR A 1 88 ? 6.032 -13.107 -9.393 1.00 84.38 88 THR A CA 1
ATOM 669 C C . THR A 1 88 ? 4.586 -12.762 -9.043 1.00 84.38 88 THR A C 1
ATOM 671 O O . THR A 1 88 ? 3.685 -13.593 -9.130 1.00 84.38 88 THR A O 1
ATOM 674 N N . SER A 1 89 ? 4.339 -11.505 -8.657 1.00 81.69 89 SER A N 1
ATOM 675 C CA . SER A 1 89 ? 2.991 -11.026 -8.323 1.00 81.69 89 SER A CA 1
ATOM 676 C C . SER A 1 89 ? 2.064 -10.887 -9.539 1.00 81.69 89 SER A C 1
ATOM 678 O O . SER A 1 89 ? 0.862 -10.697 -9.371 1.00 81.69 89 SER A O 1
ATOM 680 N N . GLY A 1 90 ? 2.606 -10.950 -10.759 1.00 80.69 90 GLY A N 1
ATOM 681 C CA . GLY A 1 90 ? 1.865 -10.805 -12.013 1.00 80.69 90 GLY A CA 1
ATOM 682 C C . GLY A 1 90 ? 1.529 -9.365 -12.412 1.00 80.69 90 GLY A C 1
ATOM 683 O O . GLY A 1 90 ? 1.004 -9.153 -13.490 1.00 80.69 90 GLY A O 1
ATOM 684 N N . TYR A 1 91 ? 1.801 -8.358 -11.577 1.00 83.44 91 TYR A N 1
ATOM 685 C CA . TYR A 1 91 ? 1.530 -6.940 -11.893 1.00 83.44 91 TYR A CA 1
ATOM 686 C C . TYR A 1 91 ? 2.707 -6.009 -11.594 1.00 83.44 91 TYR A C 1
ATOM 688 O O . TYR A 1 91 ? 2.594 -4.792 -11.721 1.00 83.44 91 TYR A O 1
ATOM 696 N N . ILE A 1 92 ? 3.841 -6.572 -11.179 1.00 89.00 92 ILE A N 1
ATOM 697 C CA . ILE A 1 92 ? 5.090 -5.842 -10.981 1.00 89.00 92 ILE A CA 1
ATOM 698 C C . ILE A 1 92 ? 6.106 -6.430 -11.947 1.00 89.00 92 ILE A C 1
ATOM 7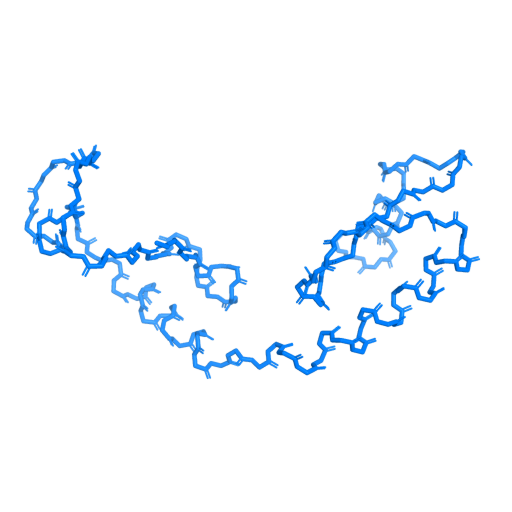00 O O . ILE A 1 92 ? 6.468 -7.599 -11.833 1.00 89.00 92 ILE A O 1
ATOM 704 N N . VAL A 1 93 ? 6.586 -5.601 -12.870 1.00 90.69 93 VAL A N 1
ATOM 705 C CA . VAL A 1 93 ? 7.686 -5.942 -13.772 1.00 90.69 93 VAL A CA 1
ATOM 706 C C . VAL A 1 93 ? 8.872 -5.060 -13.420 1.00 90.69 93 VAL A C 1
ATOM 708 O O . VAL A 1 93 ? 8.756 -3.838 -13.372 1.00 90.69 93 VAL A O 1
ATOM 711 N N . HIS A 1 94 ? 10.012 -5.690 -13.158 1.00 93.12 94 HIS A N 1
ATOM 712 C CA . HIS A 1 94 ? 11.268 -5.008 -12.884 1.00 93.12 94 HIS A CA 1
ATOM 713 C C . HIS A 1 94 ? 12.250 -5.323 -14.009 1.00 93.12 94 HIS A C 1
ATOM 715 O O . HIS A 1 94 ? 12.444 -6.490 -14.354 1.00 93.12 94 HIS A O 1
ATOM 721 N N . ALA A 1 95 ? 12.854 -4.290 -14.589 1.00 93.81 95 ALA A N 1
ATOM 722 C CA . ALA A 1 95 ? 13.773 -4.429 -15.706 1.00 93.81 95 ALA A CA 1
ATOM 723 C C . ALA A 1 95 ? 14.887 -3.382 -15.643 1.00 93.81 95 ALA A C 1
ATOM 725 O O . ALA A 1 95 ? 14.686 -2.282 -15.127 1.00 93.81 95 ALA A O 1
ATOM 726 N N . THR A 1 96 ? 16.044 -3.738 -16.184 1.00 94.50 96 THR A N 1
ATOM 727 C CA . THR A 1 96 ? 17.190 -2.857 -16.392 1.00 94.50 96 THR A CA 1
ATOM 728 C C . THR A 1 96 ? 17.143 -2.337 -17.824 1.00 94.50 96 THR A C 1
ATOM 730 O O . THR A 1 96 ? 17.017 -3.117 -18.771 1.00 94.50 96 THR A O 1
ATOM 733 N N . LEU A 1 97 ? 17.222 -1.016 -17.983 1.00 93.94 97 LEU A N 1
ATOM 734 C CA . LEU A 1 97 ? 17.257 -0.378 -19.297 1.00 93.94 97 LEU A CA 1
ATOM 735 C C . LEU A 1 97 ? 18.587 -0.663 -20.013 1.00 93.94 97 LEU A C 1
ATOM 737 O O . LEU A 1 97 ? 19.613 -0.828 -19.347 1.00 93.94 97 LEU A O 1
ATOM 741 N N . PRO A 1 98 ? 18.596 -0.691 -21.357 1.00 93.19 98 PRO A N 1
ATOM 742 C CA . PRO A 1 98 ? 19.833 -0.795 -22.115 1.00 93.19 98 PRO A CA 1
ATOM 743 C C . PRO A 1 98 ? 20.750 0.408 -21.858 1.00 93.19 98 PRO A C 1
ATOM 745 O O . PRO A 1 98 ? 20.319 1.492 -21.456 1.00 93.19 98 PRO A O 1
ATOM 748 N N . VAL A 1 99 ? 22.042 0.208 -22.118 1.00 90.50 99 VAL A N 1
ATOM 749 C CA . VAL A 1 99 ? 23.070 1.241 -21.944 1.00 90.50 99 VAL A CA 1
ATOM 750 C C . VAL A 1 99 ? 22.713 2.496 -22.748 1.00 90.50 99 VAL A C 1
ATOM 752 O O . VAL A 1 99 ? 22.287 2.406 -23.898 1.00 90.50 99 VAL A O 1
ATOM 755 N N . GLY A 1 100 ? 22.910 3.667 -22.139 1.00 89.31 100 GLY A N 1
ATOM 756 C CA . GLY A 1 100 ? 22.620 4.969 -22.749 1.00 89.31 100 GLY A CA 1
ATOM 757 C C . GLY A 1 100 ? 21.267 5.569 -22.361 1.00 89.31 100 GLY A C 1
ATOM 758 O O . GLY A 1 100 ? 21.010 6.714 -22.713 1.00 89.31 100 GLY A O 1
ATOM 759 N N . TYR A 1 101 ? 20.434 4.847 -21.605 1.00 88.25 101 TYR A N 1
ATOM 760 C CA . TYR A 1 101 ? 19.179 5.369 -21.065 1.00 88.25 101 TYR A CA 1
ATOM 761 C C . TYR A 1 101 ? 19.275 5.598 -19.556 1.00 88.25 101 TYR A C 1
ATOM 763 O O . TYR A 1 101 ? 19.646 4.699 -18.799 1.00 88.25 101 TYR A O 1
ATOM 771 N N . HIS A 1 102 ? 18.884 6.790 -19.103 1.00 90.56 102 HIS A N 1
ATOM 772 C CA . HIS A 1 102 ? 18.764 7.104 -17.682 1.00 90.56 102 HIS A CA 1
ATOM 773 C C . HIS A 1 102 ? 17.323 6.921 -17.191 1.00 90.56 102 HIS A C 1
ATOM 775 O O . HIS A 1 102 ? 16.371 7.404 -17.804 1.00 90.56 102 HIS A O 1
ATOM 781 N N . ASN A 1 103 ? 17.158 6.273 -16.031 1.00 90.06 103 ASN A N 1
ATOM 782 C CA . ASN A 1 103 ? 15.838 6.034 -15.431 1.00 90.06 103 ASN A CA 1
ATOM 783 C C . ASN A 1 103 ? 15.033 7.328 -15.241 1.00 90.06 103 ASN A C 1
ATOM 785 O O . ASN A 1 103 ? 13.834 7.352 -15.496 1.00 90.06 103 ASN A O 1
ATOM 789 N N . THR A 1 104 ? 15.686 8.406 -14.804 1.00 90.88 104 THR A N 1
ATOM 790 C CA . THR A 1 104 ? 15.043 9.704 -14.559 1.00 90.88 104 THR A CA 1
ATOM 791 C C . THR A 1 104 ? 14.479 10.324 -15.833 1.00 90.88 104 THR A C 1
ATOM 793 O O . THR A 1 104 ? 13.371 10.856 -15.811 1.00 90.88 104 THR A O 1
ATOM 796 N N . GLU A 1 105 ? 15.203 10.220 -16.948 1.00 90.44 105 GLU A N 1
ATOM 797 C CA . GLU A 1 105 ? 14.760 10.728 -18.249 1.00 90.44 105 GLU A CA 1
ATOM 798 C C . GLU A 1 105 ? 13.571 9.931 -18.773 1.00 90.44 105 GLU A C 1
ATOM 800 O O . GLU A 1 105 ? 12.573 10.519 -19.186 1.00 90.44 105 GLU A O 1
ATOM 805 N N . LEU A 1 106 ? 13.640 8.598 -18.696 1.00 88.38 106 LEU A N 1
ATOM 806 C CA . LEU A 1 106 ? 12.547 7.744 -19.148 1.00 88.38 106 LEU A CA 1
ATOM 807 C C . LEU A 1 106 ? 11.281 7.967 -18.315 1.00 88.38 106 LEU A C 1
ATOM 809 O O . LEU A 1 106 ? 10.202 8.110 -18.882 1.00 88.38 106 LEU A O 1
ATOM 813 N N . VAL A 1 107 ? 11.402 8.035 -16.986 1.00 88.94 107 VAL A N 1
ATOM 814 C CA . VAL A 1 107 ? 10.259 8.309 -16.101 1.00 88.94 107 VAL A CA 1
ATOM 815 C C . VAL A 1 107 ? 9.658 9.676 -16.420 1.00 88.94 107 VAL A C 1
ATOM 817 O O . VAL A 1 107 ? 8.451 9.766 -16.615 1.00 88.94 107 VAL A O 1
ATOM 820 N N . SER A 1 108 ? 10.483 10.717 -16.566 1.00 91.00 108 SER A N 1
ATOM 821 C CA . SER A 1 108 ? 10.017 12.063 -16.924 1.00 91.00 108 SER A CA 1
ATOM 822 C C . SER A 1 108 ? 9.296 12.092 -18.278 1.00 91.00 108 SER A C 1
ATOM 824 O O . SER A 1 108 ? 8.218 12.681 -18.411 1.00 91.00 108 SER A O 1
ATOM 826 N N . LEU A 1 109 ? 9.844 11.400 -19.281 1.00 90.56 109 LEU A N 1
ATOM 827 C CA . LEU A 1 109 ? 9.258 11.293 -20.614 1.00 90.56 109 LEU A CA 1
ATOM 828 C C . LEU A 1 109 ? 7.913 10.558 -20.590 1.00 90.56 109 LEU A C 1
ATOM 830 O O . LEU A 1 109 ? 6.952 11.017 -21.209 1.00 90.56 109 LEU A O 1
ATOM 834 N N . LEU A 1 110 ? 7.822 9.439 -19.868 1.00 89.50 110 LEU A N 1
ATOM 835 C CA . LEU A 1 110 ? 6.583 8.673 -19.736 1.00 89.50 110 LEU A CA 1
ATOM 836 C C . LEU A 1 110 ? 5.518 9.457 -18.962 1.00 89.50 110 LEU A C 1
ATOM 838 O O . LEU A 1 110 ? 4.384 9.537 -19.431 1.00 89.50 110 LEU A O 1
ATOM 842 N N . SER A 1 111 ? 5.883 10.096 -17.849 1.00 90.25 111 SER A N 1
ATOM 843 C CA . SER A 1 111 ? 4.985 10.964 -17.076 1.00 90.25 111 SER A CA 1
ATOM 844 C C . SER A 1 111 ? 4.448 12.122 -17.912 1.00 90.25 111 SER A C 1
ATOM 846 O O . SER A 1 111 ? 3.247 12.383 -17.918 1.00 90.25 111 SER A O 1
ATOM 848 N N . THR A 1 112 ? 5.310 12.772 -18.701 1.00 93.31 112 THR A N 1
ATOM 849 C CA . THR A 1 112 ? 4.902 13.873 -19.587 1.00 93.31 112 THR A CA 1
ATOM 850 C C . THR A 1 112 ? 3.966 13.394 -20.694 1.00 93.31 112 THR A C 1
ATOM 852 O O . THR A 1 112 ? 2.974 14.055 -20.996 1.00 93.31 112 THR A O 1
ATOM 855 N N . ARG A 1 113 ? 4.262 12.241 -21.304 1.00 93.00 113 ARG A N 1
ATOM 856 C CA . ARG A 1 113 ? 3.505 11.712 -22.445 1.00 93.00 113 ARG A CA 1
ATOM 857 C C . ARG A 1 113 ? 2.140 11.150 -22.058 1.00 93.00 113 ARG A C 1
ATOM 859 O O . ARG A 1 113 ? 1.205 11.267 -22.845 1.00 93.00 113 ARG A O 1
ATOM 866 N N . TYR A 1 114 ? 2.045 10.502 -20.901 1.00 90.94 114 TYR A N 1
ATOM 867 C CA . TYR A 1 114 ? 0.838 9.792 -20.468 1.00 90.94 114 TYR A CA 1
ATOM 868 C C . TYR A 1 114 ? 0.090 10.488 -19.326 1.00 90.94 114 TYR A C 1
ATOM 870 O O . TYR A 1 114 ? -0.947 9.986 -18.903 1.00 90.94 114 TYR A O 1
ATOM 878 N N . HIS A 1 115 ? 0.573 11.649 -18.872 1.00 85.31 115 HIS A N 1
ATOM 879 C CA . HIS A 1 115 ? -0.030 12.452 -17.804 1.00 85.31 115 HIS A CA 1
ATOM 880 C C . HIS A 1 115 ? -0.206 11.681 -16.486 1.00 85.31 115 HIS A C 1
ATOM 882 O O . HIS A 1 115 ? -1.257 11.759 -15.847 1.00 85.31 115 HIS A O 1
ATOM 888 N N . VAL A 1 116 ? 0.834 10.933 -16.103 1.00 69.75 116 VAL A N 1
ATOM 889 C CA . VAL A 1 116 ? 0.898 10.114 -14.877 1.00 69.75 116 VAL A CA 1
ATOM 890 C C . VAL A 1 116 ? 1.963 10.612 -13.919 1.00 69.75 116 VAL A C 1
ATOM 892 O O . VAL A 1 116 ? 3.072 10.948 -14.398 1.00 69.75 116 VAL A O 1
#

pLDDT: mean 89.73, std 7.23, range [64.12, 98.06]

Radius of gyration: 20.3 Å; chains: 1; bounding box: 38×31×54 Å

InterPro domains:
  IPR000192 Aminotransferase class V domain [PF00266] (2-58)
  IPR015421 Pyridoxal phosphate-dependent transferase, major domain [G3DSA:3.40.640.10] (1-58)
  IPR015424 Pyridoxal phosphate-dependent transferase [SSF53383] (1-113)

Secondary structure (DSSP, 8-state):
-EEEGGGTT--TT-EEE--TTS--S------SSTTTTTS-S---HHHHHHHHHHHHH--HHHHHHHHHHHHHHHHHHTTPEE---SS--SS---EEPPTT--HHHHHHHHHHHHT-